Protein AF-A0A519KMG0-F1 (afdb_monomer)

Structure (mmCIF, N/CA/C/O backbone):
data_AF-A0A519KMG0-F1
#
_entry.id   AF-A0A519KMG0-F1
#
loop_
_atom_site.group_PDB
_atom_site.id
_atom_site.type_symbol
_atom_site.label_atom_id
_atom_site.label_alt_id
_atom_site.label_comp_id
_atom_site.label_asym_id
_atom_site.label_entity_id
_atom_site.label_seq_id
_atom_site.pdbx_PDB_ins_code
_atom_site.Cartn_x
_atom_site.Cartn_y
_atom_site.Cartn_z
_atom_site.occupancy
_atom_site.B_iso_or_equiv
_atom_site.auth_seq_id
_atom_site.auth_comp_id
_atom_site.auth_asym_id
_atom_site.auth_atom_id
_atom_site.pdbx_PDB_model_num
ATOM 1 N N . LEU A 1 1 ? -17.249 3.917 13.280 1.00 60.38 1 LEU A N 1
ATOM 2 C CA . LEU A 1 1 ? -16.235 4.265 12.264 1.00 60.38 1 LEU A CA 1
ATOM 3 C C . LEU A 1 1 ? -16.812 5.335 11.349 1.00 60.38 1 LEU A C 1
ATOM 5 O O . LEU A 1 1 ? -17.797 5.060 10.670 1.00 60.38 1 LEU A O 1
ATOM 9 N N . PRO A 1 2 ? -16.271 6.558 11.358 1.00 85.62 2 PRO A N 1
ATOM 10 C CA . PRO A 1 2 ? -16.540 7.544 10.320 1.00 85.62 2 PRO A CA 1
ATOM 11 C C . PRO A 1 2 ? -16.192 6.965 8.937 1.00 85.62 2 PRO A C 1
ATOM 13 O O . PRO A 1 2 ? -15.272 6.156 8.818 1.00 85.62 2 PRO A O 1
ATOM 16 N N . LEU A 1 3 ? -16.890 7.396 7.880 1.00 83.31 3 LEU A N 1
ATOM 17 C CA . LEU A 1 3 ? -16.690 6.920 6.495 1.00 83.31 3 LEU A CA 1
ATOM 18 C C . LEU A 1 3 ? -15.223 6.935 6.042 1.00 83.31 3 LEU A C 1
ATOM 20 O O . LEU A 1 3 ? -14.787 6.064 5.292 1.00 83.31 3 LEU A O 1
ATOM 24 N N . ARG A 1 4 ? -14.469 7.932 6.508 1.00 83.88 4 ARG A N 1
ATOM 25 C CA . ARG A 1 4 ? -13.046 8.090 6.215 1.00 83.88 4 ARG A CA 1
ATOM 26 C C . ARG A 1 4 ? -12.214 6.926 6.757 1.00 83.88 4 ARG A C 1
ATOM 28 O O . ARG A 1 4 ? -11.409 6.366 6.028 1.00 83.88 4 ARG A O 1
ATOM 35 N N . GLU A 1 5 ? -12.464 6.528 7.996 1.00 84.69 5 GLU A N 1
ATOM 36 C CA . GLU A 1 5 ? -11.719 5.464 8.672 1.00 84.69 5 GLU A CA 1
ATOM 37 C C . GLU A 1 5 ? -12.056 4.090 8.077 1.00 84.69 5 GLU A C 1
ATOM 39 O O . GLU A 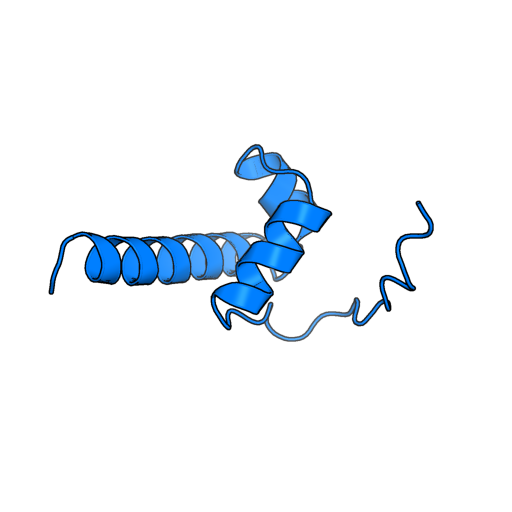1 5 ? -11.169 3.294 7.790 1.00 84.69 5 GLU A O 1
ATOM 44 N N . ALA A 1 6 ? -13.335 3.844 7.769 1.00 88.00 6 ALA A N 1
ATOM 45 C CA . ALA A 1 6 ? -13.753 2.624 7.075 1.00 88.00 6 ALA A CA 1
ATOM 46 C C . ALA A 1 6 ? -13.117 2.497 5.678 1.00 88.00 6 ALA A C 1
ATOM 48 O O . ALA A 1 6 ? -12.749 1.398 5.264 1.00 88.00 6 ALA A O 1
ATOM 49 N N . ARG A 1 7 ? -12.958 3.620 4.960 1.00 90.12 7 ARG A N 1
ATOM 50 C CA . ARG A 1 7 ? -12.284 3.651 3.656 1.00 90.12 7 ARG A CA 1
ATOM 51 C C . ARG A 1 7 ? -10.802 3.312 3.778 1.00 90.12 7 ARG A C 1
ATOM 53 O O . ARG A 1 7 ? -10.319 2.516 2.983 1.00 90.12 7 ARG A O 1
ATOM 60 N N . GLU A 1 8 ? -10.105 3.883 4.757 1.00 88.81 8 GLU A N 1
ATOM 61 C CA . GLU A 1 8 ? -8.682 3.604 4.992 1.00 88.81 8 GLU A CA 1
ATOM 62 C C . GLU A 1 8 ? -8.449 2.132 5.369 1.00 88.81 8 GLU A C 1
ATOM 64 O O . GLU A 1 8 ? -7.534 1.501 4.840 1.00 88.81 8 GLU A O 1
ATOM 69 N N . VAL A 1 9 ? -9.306 1.558 6.222 1.00 90.06 9 VAL A N 1
ATOM 70 C CA . VAL A 1 9 ? -9.247 0.131 6.583 1.00 90.06 9 VAL A CA 1
ATOM 71 C C . VAL A 1 9 ? -9.503 -0.752 5.364 1.00 90.06 9 VAL A C 1
ATOM 73 O O . VAL A 1 9 ? -8.703 -1.636 5.076 1.00 90.06 9 VAL A O 1
ATOM 76 N N . PHE A 1 10 ? -10.572 -0.495 4.607 1.00 92.25 10 PHE A N 1
ATOM 77 C CA . PHE A 1 10 ? -10.862 -1.258 3.392 1.00 92.25 10 PHE A CA 1
ATOM 78 C C . PHE A 1 10 ? -9.710 -1.187 2.384 1.00 92.25 10 PHE A C 1
ATOM 80 O O . PHE A 1 10 ? -9.312 -2.206 1.830 1.00 92.25 10 PHE A O 1
ATOM 87 N N . GLU A 1 11 ? -9.167 0.007 2.148 1.00 91.31 11 GLU A N 1
ATOM 88 C CA . GLU A 1 11 ? -8.097 0.215 1.176 1.00 91.31 11 GLU A CA 1
ATOM 89 C C . GLU A 1 11 ? -6.813 -0.515 1.583 1.00 91.31 11 GLU A C 1
ATOM 91 O O . GLU A 1 11 ? -6.193 -1.178 0.750 1.00 91.31 11 GLU A O 1
ATOM 96 N N . ARG A 1 12 ? -6.455 -0.464 2.871 1.00 90.50 12 ARG A N 1
ATOM 97 C CA . ARG A 1 12 ? -5.343 -1.228 3.448 1.00 90.50 12 ARG A CA 1
ATOM 98 C C . ARG A 1 12 ? -5.509 -2.728 3.206 1.00 90.50 12 ARG A C 1
ATOM 100 O O . ARG A 1 12 ? -4.611 -3.351 2.645 1.00 90.50 12 ARG A O 1
ATOM 107 N N . GLU A 1 13 ? -6.646 -3.290 3.611 1.00 92.31 13 GLU A N 1
ATOM 108 C CA . GLU A 1 13 ? -6.930 -4.726 3.497 1.00 92.31 13 GLU A CA 1
ATOM 109 C C . GLU A 1 13 ? -6.973 -5.176 2.032 1.00 92.31 13 GLU A C 1
ATOM 111 O O . GLU A 1 13 ? -6.387 -6.195 1.664 1.00 92.31 13 GLU A O 1
ATOM 116 N N . TYR A 1 14 ? -7.608 -4.380 1.168 1.00 92.94 14 TYR A N 1
ATOM 117 C CA . TYR A 1 14 ? -7.683 -4.653 -0.261 1.00 92.94 14 TYR A CA 1
ATOM 118 C C . TYR A 1 14 ? -6.291 -4.712 -0.891 1.00 92.94 14 TYR A C 1
ATOM 120 O O . TYR A 1 14 ? -5.962 -5.686 -1.570 1.00 92.94 14 TYR A O 1
ATOM 128 N N . LEU A 1 15 ? -5.455 -3.699 -0.652 1.00 90.94 15 LEU A N 1
ATOM 129 C CA . LEU A 1 15 ? -4.112 -3.646 -1.222 1.00 90.94 15 LEU A CA 1
ATOM 130 C C . LEU A 1 15 ? -3.208 -4.745 -0.659 1.00 90.94 15 LEU A C 1
ATOM 132 O O . LEU A 1 15 ? -2.497 -5.387 -1.430 1.00 90.94 15 LEU A O 1
ATOM 136 N N . ALA A 1 16 ? -3.274 -5.018 0.646 1.00 90.38 16 ALA A N 1
ATOM 137 C CA . ALA A 1 16 ? -2.536 -6.116 1.263 1.00 90.38 16 ALA A CA 1
ATOM 138 C C . ALA A 1 16 ? -2.901 -7.470 0.629 1.00 90.38 16 ALA A C 1
ATOM 140 O O . ALA A 1 16 ? -2.014 -8.241 0.253 1.00 90.38 16 ALA A O 1
ATOM 141 N N . ALA A 1 17 ? -4.197 -7.729 0.421 1.00 92.06 17 ALA A N 1
ATOM 142 C CA . ALA A 1 17 ? -4.673 -8.945 -0.230 1.00 92.06 17 ALA A CA 1
ATOM 143 C C . ALA A 1 17 ? -4.213 -9.049 -1.695 1.00 92.06 17 ALA A C 1
ATOM 145 O O . ALA A 1 17 ? -3.790 -10.124 -2.127 1.00 92.06 17 ALA A O 1
ATOM 146 N N . GLN A 1 18 ? -4.245 -7.950 -2.465 1.00 92.56 18 GLN A N 1
ATOM 147 C CA . GLN A 1 18 ? -3.759 -7.973 -3.851 1.00 92.56 18 GLN A CA 1
ATOM 148 C C . GLN A 1 18 ? -2.247 -8.213 -3.920 1.00 92.56 18 GLN A C 1
ATOM 150 O O . GLN A 1 18 ? -1.798 -9.033 -4.715 1.00 92.56 18 GLN A O 1
ATOM 155 N N . ILE A 1 19 ? -1.456 -7.575 -3.057 1.00 89.00 19 ILE A N 1
ATOM 156 C CA . ILE A 1 19 ? -0.003 -7.792 -3.007 1.00 89.00 19 ILE A CA 1
ATOM 157 C C . ILE A 1 19 ? 0.316 -9.245 -2.668 1.00 89.00 19 ILE A C 1
ATOM 159 O O . ILE A 1 19 ? 1.152 -9.866 -3.327 1.00 89.00 19 ILE A O 1
ATOM 163 N N . MET A 1 20 ? -0.373 -9.808 -1.673 1.00 89.50 20 MET A N 1
ATOM 164 C CA . MET A 1 20 ? -0.209 -11.209 -1.293 1.00 89.50 20 MET A CA 1
ATOM 165 C C . MET A 1 20 ? -0.550 -12.149 -2.458 1.00 89.50 20 MET A C 1
ATOM 167 O O . MET A 1 20 ? 0.182 -13.104 -2.710 1.00 89.50 20 MET A O 1
ATOM 171 N N . ARG A 1 21 ? -1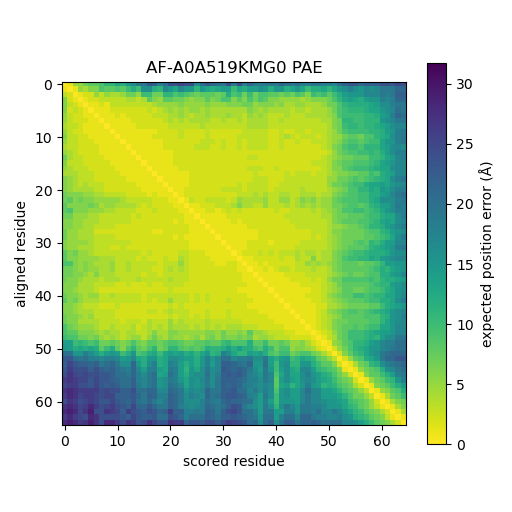.603 -11.843 -3.227 1.00 88.88 21 ARG A N 1
ATOM 172 C CA . ARG A 1 21 ? -2.002 -12.608 -4.419 1.00 88.88 21 ARG A CA 1
ATOM 173 C C . ARG A 1 21 ? -0.912 -12.658 -5.493 1.00 88.88 21 ARG A C 1
ATOM 175 O O . ARG A 1 21 ? -0.796 -13.666 -6.186 1.00 88.88 21 ARG A O 1
ATOM 182 N N . PHE A 1 22 ? -0.117 -11.599 -5.628 1.00 89.94 22 PHE A N 1
ATOM 183 C CA . PHE A 1 22 ? 1.013 -11.540 -6.559 1.00 89.94 22 PHE A CA 1
ATOM 184 C C . PHE A 1 22 ? 2.362 -11.876 -5.904 1.00 89.94 22 PHE A C 1
ATOM 186 O O . PHE A 1 22 ? 3.407 -11.616 -6.502 1.00 89.94 22 PHE A O 1
ATOM 193 N N . GLY A 1 23 ? 2.360 -12.452 -4.696 1.00 86.44 23 GLY A N 1
ATOM 194 C CA . GLY A 1 23 ? 3.574 -12.885 -4.001 1.00 86.44 23 GLY A CA 1
ATOM 195 C C . GLY A 1 23 ? 4.509 -11.737 -3.617 1.00 86.44 23 GLY A C 1
ATOM 196 O O . GLY A 1 23 ? 5.721 -11.904 -3.665 1.00 86.44 23 GLY A O 1
ATOM 197 N N . GLY A 1 24 ? 3.966 -10.557 -3.305 1.00 85.44 24 GLY A N 1
ATOM 198 C CA . GLY A 1 24 ? 4.765 -9.372 -2.981 1.00 85.44 24 GLY A CA 1
ATOM 199 C C . GLY A 1 24 ? 5.156 -8.521 -4.192 1.00 85.44 24 GLY A C 1
ATOM 200 O O . GLY A 1 24 ? 5.741 -7.458 -4.013 1.00 85.44 24 GLY A O 1
ATOM 201 N N . ASN A 1 25 ? 4.814 -8.929 -5.420 1.00 88.38 25 ASN A N 1
ATOM 202 C CA . ASN A 1 25 ? 5.211 -8.194 -6.619 1.00 88.38 25 ASN A CA 1
ATOM 203 C C . ASN A 1 25 ? 4.381 -6.908 -6.809 1.00 88.38 25 ASN A C 1
ATOM 205 O O . ASN A 1 25 ? 3.247 -6.940 -7.303 1.00 88.38 25 ASN A O 1
ATOM 209 N N . ILE A 1 26 ? 4.968 -5.764 -6.448 1.00 87.50 26 ILE A N 1
ATOM 210 C CA . ILE A 1 26 ? 4.319 -4.449 -6.534 1.00 87.50 26 ILE A CA 1
ATOM 211 C C . ILE A 1 26 ? 4.022 -4.062 -7.982 1.00 87.50 26 ILE A C 1
ATOM 213 O O . ILE A 1 26 ? 2.933 -3.576 -8.259 1.00 87.50 26 ILE A O 1
ATOM 217 N N . SER A 1 27 ? 4.928 -4.330 -8.923 1.00 89.06 27 SER A N 1
ATOM 218 C CA . SER A 1 27 ? 4.752 -3.978 -10.340 1.00 89.06 27 SER A CA 1
ATOM 219 C C . SER A 1 27 ? 3.545 -4.682 -10.973 1.00 89.06 27 SER A C 1
ATOM 221 O O . SER A 1 27 ? 2.727 -4.046 -11.636 1.00 89.06 27 SER A O 1
ATOM 223 N N . ARG A 1 28 ? 3.383 -5.989 -10.724 1.00 90.62 28 ARG A N 1
ATOM 224 C CA . ARG A 1 28 ? 2.213 -6.763 -11.175 1.00 90.62 28 ARG A CA 1
ATOM 225 C C . ARG A 1 28 ? 0.938 -6.312 -10.476 1.00 90.62 28 ARG A C 1
ATOM 227 O O . ARG A 1 28 ? -0.098 -6.211 -11.125 1.00 90.62 28 ARG A O 1
ATOM 234 N N . THR A 1 29 ? 1.021 -6.009 -9.182 1.00 92.69 29 THR A N 1
ATOM 235 C CA . THR A 1 29 ? -0.121 -5.494 -8.417 1.00 92.69 29 THR A CA 1
ATOM 236 C C . THR A 1 29 ? -0.586 -4.146 -8.966 1.00 92.69 29 THR A C 1
ATOM 238 O O . THR A 1 29 ? -1.774 -3.971 -9.209 1.00 92.69 29 THR A O 1
ATOM 241 N N . ALA A 1 30 ? 0.346 -3.227 -9.221 1.00 92.38 30 ALA A N 1
ATOM 242 C CA . ALA A 1 30 ? 0.112 -1.901 -9.782 1.00 92.38 30 ALA A CA 1
ATOM 243 C C . AL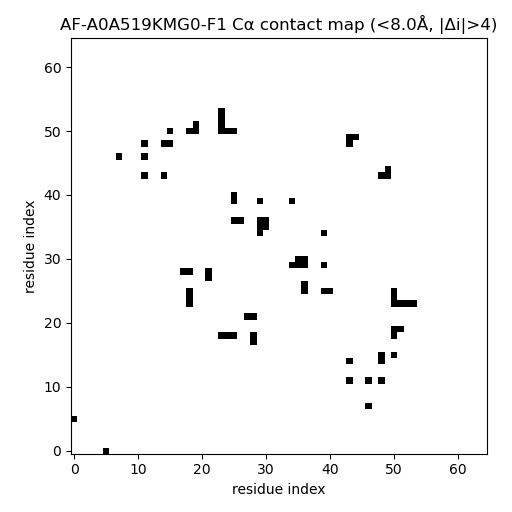A A 1 30 ? -0.567 -1.991 -11.157 1.00 92.38 30 ALA A C 1
ATOM 245 O O . ALA A 1 30 ? -1.630 -1.406 -11.363 1.00 92.38 30 ALA A O 1
ATOM 246 N N . ALA A 1 31 ? -0.031 -2.830 -12.049 1.00 93.81 31 ALA A N 1
ATOM 247 C CA . ALA A 1 31 ? -0.639 -3.097 -13.349 1.00 93.81 31 ALA A CA 1
ATOM 248 C C . ALA A 1 31 ? -2.061 -3.677 -13.229 1.00 93.81 31 ALA A C 1
ATOM 250 O O . ALA A 1 31 ? -2.950 -3.275 -13.973 1.00 93.81 31 ALA A O 1
ATOM 251 N N . PHE A 1 32 ? -2.296 -4.589 -12.278 1.00 94.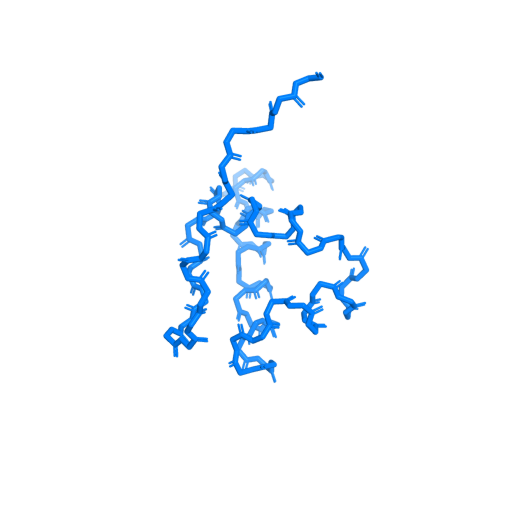19 32 PHE A N 1
ATOM 252 C CA . PHE A 1 32 ? -3.606 -5.211 -12.071 1.00 94.19 32 PHE A CA 1
ATOM 253 C C . PHE A 1 32 ? -4.663 -4.231 -11.547 1.00 94.19 32 PHE A C 1
ATOM 255 O O . PHE A 1 32 ? -5.797 -4.240 -12.018 1.00 94.19 32 PHE A O 1
ATOM 262 N N . ILE A 1 33 ? -4.305 -3.382 -10.582 1.00 91.06 33 ILE A N 1
ATOM 263 C CA . ILE A 1 33 ? -5.231 -2.392 -10.012 1.00 91.06 33 ILE A CA 1
ATOM 264 C C . ILE A 1 33 ? -5.345 -1.119 -10.868 1.00 91.06 33 ILE A C 1
ATOM 266 O O . ILE A 1 33 ? -6.142 -0.244 -10.540 1.00 91.06 33 ILE A O 1
ATOM 270 N N . GLY A 1 34 ? -4.544 -0.999 -11.934 1.00 93.88 34 GLY A N 1
ATOM 271 C CA . GLY A 1 34 ? -4.510 0.176 -12.807 1.00 93.88 34 GLY A CA 1
ATOM 272 C C . GLY A 1 34 ? -3.850 1.400 -12.168 1.00 93.88 34 GLY A C 1
ATOM 273 O O . GLY A 1 34 ? -4.232 2.529 -12.463 1.00 93.88 34 GLY A O 1
ATOM 274 N N . MET A 1 35 ? -2.888 1.191 -11.269 1.00 92.88 35 MET A N 1
ATOM 275 C CA . MET A 1 35 ? -2.139 2.252 -10.599 1.00 92.88 35 MET A CA 1
ATOM 276 C C . MET A 1 35 ? -0.689 2.247 -11.075 1.00 92.88 35 MET A C 1
ATOM 278 O O . MET A 1 35 ? -0.123 1.197 -11.364 1.00 92.88 35 MET A O 1
ATOM 282 N N . GLU A 1 36 ? -0.059 3.416 -11.128 1.00 94.12 36 GLU A N 1
ATOM 283 C CA . GLU A 1 36 ? 1.383 3.492 -11.348 1.00 94.12 36 GLU A CA 1
ATOM 284 C C . GLU A 1 36 ? 2.137 2.857 -10.169 1.00 94.12 36 GLU A C 1
ATOM 286 O O . GLU A 1 36 ? 1.756 3.035 -9.008 1.00 94.12 36 GLU A O 1
ATOM 291 N N . ARG A 1 37 ? 3.228 2.135 -10.452 1.00 90.06 37 ARG A N 1
ATOM 292 C CA . ARG A 1 37 ? 4.035 1.440 -9.435 1.00 90.06 37 ARG A CA 1
ATOM 293 C C . ARG A 1 37 ? 4.471 2.378 -8.303 1.00 90.06 37 ARG A C 1
ATOM 295 O O . ARG A 1 37 ? 4.246 2.046 -7.140 1.00 90.06 37 ARG A O 1
ATOM 302 N N . SER A 1 38 ? 5.036 3.545 -8.624 1.00 90.44 38 SER A N 1
ATOM 303 C CA . SER A 1 38 ? 5.513 4.515 -7.625 1.00 90.44 38 SER A CA 1
ATOM 304 C C . SER A 1 38 ? 4.366 5.101 -6.798 1.00 90.44 38 SER A C 1
ATOM 306 O O . SER A 1 38 ? 4.480 5.248 -5.581 1.00 90.44 38 SER A O 1
ATOM 308 N N . ALA A 1 39 ? 3.211 5.363 -7.418 1.00 90.50 39 ALA A N 1
ATOM 309 C CA . ALA A 1 39 ? 2.017 5.796 -6.696 1.00 90.50 39 ALA A CA 1
ATOM 310 C C . ALA A 1 39 ? 1.513 4.724 -5.717 1.00 90.50 39 ALA A C 1
ATOM 312 O O . ALA A 1 39 ? 1.226 5.047 -4.562 1.00 90.50 39 ALA A O 1
ATOM 313 N N . LEU A 1 40 ? 1.467 3.455 -6.144 1.00 90.81 40 LEU A N 1
ATOM 314 C CA . LEU A 1 40 ? 1.101 2.337 -5.277 1.00 90.81 40 LEU A CA 1
ATOM 315 C C . LEU A 1 40 ? 2.089 2.206 -4.116 1.00 90.81 40 LEU A C 1
ATOM 317 O O . LEU A 1 40 ? 1.667 2.114 -2.969 1.00 90.81 40 LEU A O 1
ATOM 321 N N . HIS A 1 41 ? 3.390 2.273 -4.383 1.00 88.06 41 HIS A N 1
ATOM 322 C CA . HIS A 1 41 ? 4.413 2.174 -3.346 1.00 88.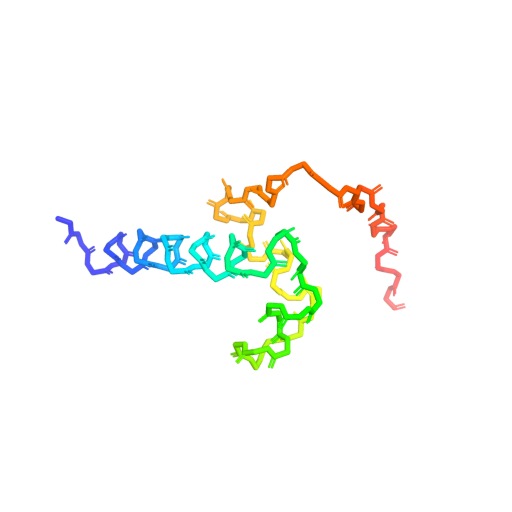06 41 HIS A CA 1
ATOM 323 C C . HIS A 1 41 ? 4.278 3.279 -2.280 1.00 88.06 41 HIS A C 1
ATOM 325 O O . HIS A 1 41 ? 4.206 2.991 -1.082 1.00 88.06 41 HIS A O 1
ATOM 331 N N . ARG A 1 42 ? 4.120 4.544 -2.702 1.00 89.81 42 ARG A N 1
ATOM 332 C CA . ARG A 1 42 ? 3.848 5.673 -1.791 1.00 89.81 42 ARG A CA 1
ATOM 333 C C . ARG A 1 42 ? 2.567 5.463 -0.982 1.00 89.81 42 ARG A C 1
ATOM 335 O O . ARG A 1 42 ? 2.547 5.722 0.223 1.00 89.81 42 ARG A O 1
ATOM 342 N N . LYS A 1 43 ? 1.506 4.966 -1.625 1.00 89.75 43 LYS A N 1
ATOM 343 C CA . LYS A 1 43 ? 0.220 4.669 -0.982 1.00 89.75 43 LYS A CA 1
ATOM 344 C C . LYS A 1 43 ? 0.366 3.591 0.094 1.00 89.75 43 LYS A C 1
ATOM 346 O O . LYS A 1 43 ? -0.133 3.767 1.200 1.00 89.75 43 LYS A O 1
ATOM 351 N N . LEU A 1 44 ? 1.092 2.515 -0.199 1.00 88.56 44 LEU A N 1
ATOM 352 C CA . LEU A 1 44 ? 1.360 1.428 0.742 1.00 88.56 44 LEU A CA 1
ATOM 353 C C . LEU A 1 44 ? 2.151 1.907 1.956 1.00 88.56 44 LEU A C 1
ATOM 355 O O . LEU A 1 44 ? 1.779 1.583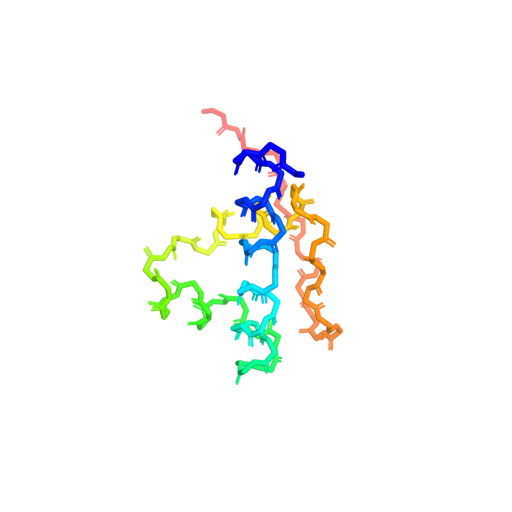 3.080 1.00 88.56 44 LEU A O 1
ATOM 359 N N . LYS A 1 45 ? 3.166 2.753 1.748 1.00 87.19 45 LYS A N 1
ATOM 360 C CA . LYS A 1 45 ? 3.916 3.392 2.838 1.00 87.19 45 LYS A CA 1
ATOM 361 C C . LYS A 1 45 ? 3.017 4.280 3.702 1.00 87.19 45 LYS A C 1
ATOM 363 O O . LYS A 1 45 ? 3.050 4.162 4.923 1.00 87.19 45 LYS A O 1
ATOM 368 N N . SER A 1 46 ? 2.169 5.110 3.087 1.00 86.44 46 SER A N 1
ATOM 369 C CA . SER A 1 46 ? 1.198 5.952 3.809 1.00 86.44 46 SER A CA 1
ATOM 370 C C . SER A 1 46 ? 0.172 5.132 4.589 1.00 86.44 46 SER A C 1
ATOM 372 O O . SER A 1 46 ? -0.283 5.561 5.646 1.00 86.44 46 SER A O 1
ATOM 374 N N . LEU A 1 47 ? -0.206 3.968 4.065 1.00 85.62 47 LEU A N 1
ATOM 375 C CA . LEU A 1 47 ? -1.109 3.037 4.721 1.00 85.62 47 LEU A CA 1
ATOM 376 C C . LEU A 1 47 ? -0.355 2.079 5.651 1.00 85.62 47 LEU A C 1
ATOM 378 O O . LEU A 1 47 ? -1.001 1.266 6.281 1.00 85.62 47 LEU A O 1
ATOM 382 N N . GLY A 1 48 ? 0.972 2.120 5.786 1.00 84.31 48 GLY A N 1
ATOM 383 C CA . GLY A 1 48 ? 1.724 1.164 6.612 1.00 84.31 48 GLY A CA 1
ATOM 384 C C . GLY A 1 48 ? 1.534 -0.307 6.206 1.00 84.31 48 GLY A C 1
ATOM 385 O O . GLY A 1 48 ? 1.505 -1.179 7.070 1.00 84.31 48 GLY A O 1
ATOM 386 N N . VAL A 1 49 ? 1.336 -0.580 4.914 1.00 81.69 49 VAL A N 1
ATOM 387 C CA . VAL A 1 49 ? 1.271 -1.932 4.344 1.00 81.69 49 VAL A CA 1
ATOM 388 C C . VAL A 1 49 ? 2.634 -2.252 3.745 1.00 81.69 49 VAL A C 1
ATOM 390 O O . VAL A 1 49 ? 2.999 -1.707 2.707 1.00 81.69 49 VAL A O 1
ATOM 393 N N . SER A 1 50 ? 3.402 -3.129 4.384 1.00 75.06 50 SER A N 1
ATOM 394 C CA . SER A 1 50 ? 4.674 -3.596 3.826 1.00 75.06 50 SER A CA 1
ATOM 395 C C . SER A 1 50 ? 4.437 -4.818 2.935 1.00 75.06 50 SER A C 1
ATOM 397 O O . SER A 1 50 ? 3.817 -5.780 3.401 1.00 75.06 50 SER A O 1
ATOM 399 N N . PRO A 1 51 ? 4.931 -4.845 1.682 1.00 66.06 51 PRO A N 1
ATOM 400 C CA . PRO A 1 51 ? 4.983 -6.090 0.930 1.00 66.06 51 PRO A CA 1
ATOM 401 C C . PRO A 1 51 ? 5.858 -7.083 1.697 1.00 66.06 51 PRO A C 1
ATOM 403 O O . PRO A 1 51 ? 6.992 -6.788 2.071 1.00 66.06 51 PRO A O 1
ATOM 406 N N . SER A 1 52 ? 5.298 -8.248 2.011 1.00 56.78 52 SER A N 1
ATOM 407 C CA . SER A 1 52 ? 5.988 -9.257 2.808 1.00 56.78 52 SER A CA 1
ATOM 408 C C . SER 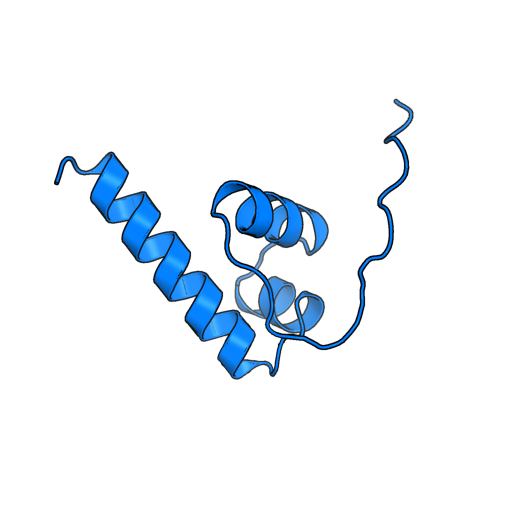A 1 52 ? 7.222 -9.769 2.059 1.00 56.78 52 SER A C 1
ATOM 410 O O . SER A 1 52 ? 7.082 -10.503 1.090 1.00 56.78 52 SER A O 1
ATOM 412 N N . ARG A 1 53 ? 8.407 -9.362 2.539 1.00 57.59 53 ARG A N 1
ATOM 413 C CA . ARG A 1 53 ? 9.755 -9.918 2.297 1.00 57.59 53 ARG A CA 1
ATOM 414 C C . ARG A 1 53 ? 9.976 -10.523 0.908 1.00 57.59 53 ARG A C 1
ATOM 416 O O . ARG A 1 53 ? 9.796 -11.722 0.708 1.00 57.59 53 ARG A O 1
ATOM 423 N N . GLY A 1 54 ? 10.491 -9.705 -0.003 1.00 48.28 54 GLY A N 1
ATOM 424 C CA . GLY A 1 54 ? 10.950 -10.178 -1.303 1.00 48.28 54 GLY A CA 1
ATOM 425 C C . GLY A 1 54 ? 11.581 -9.094 -2.165 1.00 48.28 54 GLY A C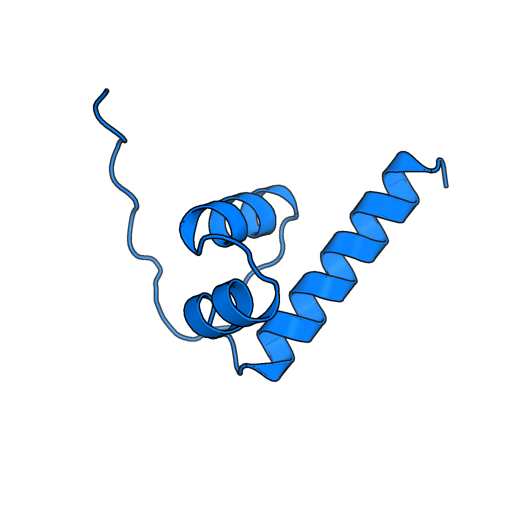 1
ATOM 426 O O . GLY A 1 54 ? 11.169 -8.947 -3.305 1.00 48.28 54 GLY A O 1
ATOM 427 N N . GLY A 1 55 ? 12.568 -8.369 -1.626 1.00 51.31 55 GLY A N 1
ATOM 428 C CA . GLY A 1 55 ? 13.406 -7.443 -2.395 1.00 51.31 55 GLY A CA 1
ATOM 429 C C . GLY A 1 55 ? 12.736 -6.115 -2.747 1.00 51.31 55 GLY A C 1
ATOM 430 O O . GLY A 1 55 ? 11.520 -5.992 -2.703 1.00 51.31 55 GLY A O 1
ATOM 431 N N . GLU A 1 56 ? 13.561 -5.140 -3.118 1.00 55.00 56 GLU A N 1
ATOM 432 C CA . GLU A 1 56 ? 13.183 -3.773 -3.504 1.00 55.00 56 GLU A CA 1
ATOM 433 C C . GLU A 1 56 ? 12.955 -2.799 -2.330 1.00 55.00 56 GLU A C 1
ATOM 435 O O . GLU A 1 56 ? 12.049 -1.971 -2.337 1.00 55.00 56 GLU A O 1
ATOM 440 N N . GLU A 1 57 ? 13.868 -2.824 -1.353 1.00 52.72 57 GLU A N 1
ATOM 441 C CA . GLU A 1 57 ? 14.356 -1.584 -0.729 1.00 52.72 57 GLU A CA 1
ATOM 442 C C . GLU A 1 57 ? 15.274 -0.870 -1.740 1.00 52.72 57 GLU A C 1
ATOM 444 O O . GLU A 1 57 ? 16.480 -0.786 -1.542 1.00 52.72 57 GLU A O 1
ATOM 449 N N . GLU A 1 58 ? 14.738 -0.436 -2.882 1.00 52.41 58 GLU A N 1
ATOM 450 C CA . GLU A 1 58 ? 15.483 0.467 -3.760 1.00 52.41 58 GLU A CA 1
ATOM 451 C C . GLU A 1 58 ? 15.056 1.886 -3.414 1.00 52.41 58 GLU A C 1
ATOM 453 O O . GLU A 1 58 ? 13.902 2.277 -3.605 1.00 52.41 58 GLU A O 1
ATOM 458 N N . GLU A 1 59 ? 15.994 2.610 -2.805 1.00 53.62 59 GLU A N 1
ATOM 459 C CA . GLU A 1 59 ? 15.922 4.038 -2.548 1.00 53.62 59 GLU A CA 1
ATOM 460 C C . GLU A 1 59 ? 15.435 4.771 -3.807 1.00 53.62 59 GLU A C 1
ATOM 462 O O . GLU A 1 59 ? 16.169 4.918 -4.783 1.00 53.62 59 GLU A O 1
ATOM 467 N N . GLU A 1 60 ? 14.200 5.278 -3.788 1.00 52.47 60 GLU A N 1
ATOM 468 C CA . GLU A 1 60 ? 13.866 6.429 -4.622 1.00 52.47 60 GLU A CA 1
ATOM 469 C C . GLU A 1 60 ? 14.653 7.603 -4.021 1.00 52.47 60 GLU A C 1
ATOM 471 O O . GLU A 1 60 ? 14.240 8.213 -3.031 1.00 52.47 60 GLU A O 1
ATOM 476 N N . GLY A 1 61 ? 15.844 7.844 -4.583 1.00 53.19 61 GLY A N 1
ATOM 477 C CA . GLY A 1 61 ? 16.614 9.067 -4.378 1.00 53.19 61 GLY A CA 1
ATOM 478 C C . GLY A 1 61 ? 15.756 10.310 -4.651 1.00 53.19 61 GLY A C 1
ATOM 479 O O . GLY A 1 61 ? 14.665 10.199 -5.220 1.00 53.19 61 GLY A O 1
ATOM 480 N N . PRO A 1 62 ? 16.203 11.498 -4.208 1.00 50.44 62 PRO A N 1
ATOM 481 C CA . PRO A 1 62 ? 15.390 12.704 -4.262 1.00 50.44 62 PRO A CA 1
ATOM 482 C C . PRO A 1 62 ? 14.896 12.939 -5.691 1.00 50.44 62 PRO A C 1
ATOM 484 O O . PRO A 1 62 ? 15.676 12.916 -6.639 1.00 50.44 62 PRO A O 1
ATOM 487 N N . VAL A 1 63 ? 13.584 13.141 -5.830 1.00 55.03 63 VAL A N 1
ATOM 488 C CA . VAL A 1 63 ? 12.992 13.670 -7.057 1.00 55.03 63 VAL A CA 1
ATOM 489 C C . VAL A 1 63 ? 13.524 15.091 -7.230 1.00 55.03 63 VAL A C 1
ATOM 491 O O . VAL A 1 63 ? 13.064 16.014 -6.564 1.00 55.03 63 VAL A O 1
ATOM 494 N N . GLU A 1 64 ? 14.572 15.249 -8.034 1.00 49.50 64 GLU A N 1
ATOM 495 C CA . GLU A 1 64 ? 14.997 16.568 -8.495 1.00 49.50 64 GLU A CA 1
ATOM 496 C C . GLU A 1 64 ? 13.914 17.102 -9.449 1.00 49.50 64 GLU A C 1
ATOM 498 O O . GLU A 1 64 ? 13.447 16.370 -10.327 1.00 49.50 64 GLU A O 1
ATOM 503 N N . GLU A 1 65 ? 13.458 18.331 -9.179 1.00 53.44 65 GLU A N 1
ATOM 504 C CA . GLU A 1 65 ? 12.437 19.063 -9.950 1.00 53.44 65 GLU A CA 1
ATOM 505 C C . GLU A 1 65 ? 12.860 19.360 -11.395 1.00 53.44 65 GLU A C 1
ATOM 507 O O . GLU A 1 65 ? 14.053 19.669 -11.626 1.00 53.44 65 GLU A O 1
#

pLDDT: mean 80.55, std 15.49, range [48.28, 94.19]

Foldseek 3Di:
DPPVVVVLVVVLVVLLVLCVVVQNDLCVSCVVVVHDSVVSVVSCVVSVNHRPDDDPPPDPDDPDD

Nearest PDB structures (foldseek):
  3e7l-assembly2_D  TM=9.458E-01  e=8.916E-03  Aquifex aeolicus
  4fth-assembly1_B  TM=9.729E-01  e=1.294E-02  Aquifex aeolicus
  4fth-assembly1_A  TM=9.642E-01  e=1.466E-02  Aquifex aeolicus
  1fip-assembly1_B  TM=9.216E-01  e=1.005E-01  Escherichia coli
  2m8g-assembly1_X  TM=8.605E-01  e=1.372E-01  Aquifex aeolicus VF5

Sequence (65 aa):
LPLREAREVFEREYLAAQIMRFGGNISRTAAFIGMERSALHRKLKSLGVSPSRGGEEEEEGPVEE

Secondary structure (DSSP, 8-state):
--HHHHHHHHHHHHHHHHHHHTTT-HHHHHHHHT--HHHHHHHHHHTT----SSS----------

Radius of gyration: 12.69 Å; Cα contacts (8 Å, |Δi|>4): 39; chains: 1; bounding box: 33×32×26 Å

Solvent-accessible surface area (backbone atoms only — not comparable to full-atom values): 4010 Å² total; per-residue (Å²): 127,59,74,67,54,52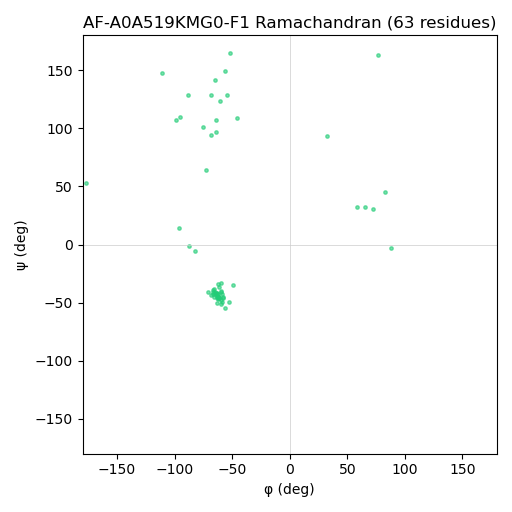,47,54,51,50,51,46,53,51,51,50,52,45,27,57,75,49,70,36,36,56,61,63,35,14,62,72,76,73,42,56,47,68,60,46,52,54,49,29,60,77,60,71,52,74,68,67,83,75,82,80,92,68,82,80,65,84,83,78,131

Mean predicted aligned error: 7.71 Å